Protein AF-A0A2H6ISW7-F1 (afdb_monomer)

Secondary structure (DSSP, 8-state):
-HHHHHHHHHHHHHHHHHHHHHTPPPPPPP-STTTTT---HHHHHHHHSTTSTTPPPTTS-S---GGGT-

Solvent-accessible surface area (backbone atoms only — not comparable to full-atom values): 4496 Å² total; per-residue (Å²): 106,75,68,57,54,52,50,52,49,51,67,52,49,54,58,51,52,53,51,58,62,66,65,64,84,63,70,66,65,65,95,42,88,88,52,56,87,72,84,54,63,72,66,52,39,77,40,40,22,93,90,35,97,57,34,65,61,95,81,58,68,101,64,83,60,52,84,84,64,55

Structure (mmCIF, N/CA/C/O backbone):
data_AF-A0A2H6ISW7-F1
#
_entry.id   AF-A0A2H6ISW7-F1
#
loop_
_atom_site.group_PDB
_atom_site.id
_atom_site.type_symbol
_atom_site.label_atom_id
_atom_site.label_alt_id
_atom_site.label_comp_id
_atom_site.label_asym_id
_atom_site.label_entity_id
_atom_site.label_seq_id
_atom_site.pdbx_PDB_ins_code
_atom_site.Cartn_x
_atom_site.Cartn_y
_atom_site.Cartn_z
_atom_site.occupancy
_atom_site.B_iso_or_equiv
_atom_site.auth_seq_id
_atom_site.auth_comp_id
_atom_site.auth_asym_id
_atom_site.auth_atom_id
_atom_site.pdbx_PDB_model_num
ATOM 1 N N . MET A 1 1 ? -30.895 1.319 31.090 1.00 69.62 1 MET A N 1
ATOM 2 C CA . MET A 1 1 ? -29.476 1.542 31.448 1.00 69.62 1 MET A CA 1
ATOM 3 C C . MET A 1 1 ? -28.520 0.460 30.947 1.00 69.62 1 MET A C 1
ATOM 5 O O . MET A 1 1 ? -27.698 0.793 30.113 1.00 69.62 1 MET A O 1
ATOM 9 N N . LYS A 1 2 ? -28.616 -0.824 31.349 1.00 81.75 2 LYS A N 1
ATOM 10 C CA . LYS A 1 2 ? -27.662 -1.876 30.896 1.00 81.75 2 LYS A CA 1
ATOM 11 C C . LYS A 1 2 ? -27.499 -1.968 29.366 1.00 81.75 2 LYS A C 1
ATOM 13 O O . LYS A 1 2 ? -26.381 -2.003 28.872 1.00 81.75 2 LYS A O 1
ATOM 18 N N . LYS A 1 3 ? -28.607 -1.917 28.614 1.00 89.62 3 LYS A N 1
ATOM 19 C CA . LYS A 1 3 ? -28.584 -1.894 27.138 1.00 89.62 3 LYS A CA 1
ATOM 20 C C . LYS A 1 3 ? -27.930 -0.625 26.567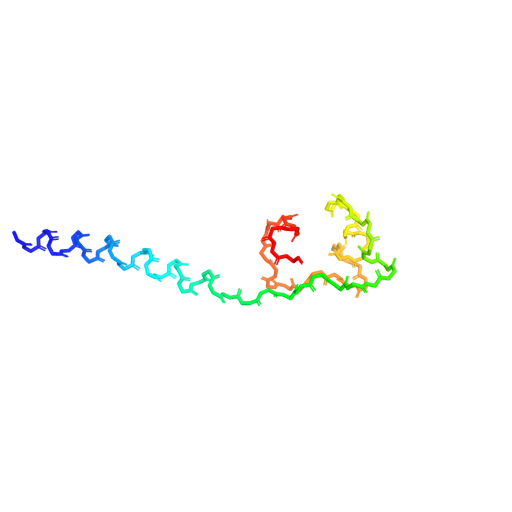 1.00 89.62 3 LYS A C 1
ATOM 22 O O . LYS A 1 3 ? -27.194 -0.713 25.601 1.00 89.62 3 LYS A O 1
ATOM 27 N N . GLN A 1 4 ? -28.153 0.537 27.186 1.00 93.44 4 GLN A N 1
ATOM 28 C CA . GLN A 1 4 ? -27.556 1.812 26.755 1.00 93.44 4 GLN A CA 1
ATOM 29 C C . GLN A 1 4 ? -26.038 1.821 26.965 1.00 93.44 4 GLN A C 1
ATOM 31 O O . GLN A 1 4 ? -25.314 2.273 26.090 1.00 93.44 4 GLN A O 1
ATOM 36 N N . ILE A 1 5 ? -25.564 1.259 28.082 1.00 94.00 5 ILE A N 1
ATOM 37 C CA . ILE A 1 5 ? -24.131 1.085 28.356 1.00 94.00 5 ILE A CA 1
ATOM 38 C C . ILE A 1 5 ? -23.499 0.144 27.323 1.00 94.00 5 ILE A C 1
ATOM 40 O O . ILE A 1 5 ? -22.432 0.448 26.803 1.00 94.00 5 ILE A O 1
ATOM 44 N N . LEU A 1 6 ? -24.174 -0.958 26.976 1.00 94.12 6 LEU A N 1
ATOM 45 C CA . LEU A 1 6 ? -23.702 -1.886 25.942 1.00 94.12 6 LEU A CA 1
ATOM 46 C C . LEU A 1 6 ? -23.588 -1.206 24.567 1.00 94.12 6 LEU A C 1
ATOM 48 O O . LEU A 1 6 ? -22.568 -1.351 23.900 1.00 94.12 6 LEU A O 1
ATOM 52 N N . TYR A 1 7 ? -24.608 -0.447 24.150 1.00 94.25 7 TYR A N 1
ATOM 53 C CA . TYR A 1 7 ? -24.566 0.277 22.876 1.00 94.25 7 TYR A CA 1
ATOM 54 C C . TYR A 1 7 ? -23.468 1.334 22.858 1.00 94.25 7 TYR A C 1
ATOM 56 O O . TYR A 1 7 ? -22.736 1.432 21.879 1.00 94.25 7 TYR A O 1
ATOM 64 N N . PHE A 1 8 ? -23.324 2.088 23.947 1.00 95.12 8 PHE A N 1
ATOM 65 C CA . PHE A 1 8 ? -22.262 3.077 24.077 1.00 95.12 8 PHE A CA 1
ATOM 66 C C . PHE A 1 8 ? -20.876 2.428 23.981 1.00 95.12 8 PHE A C 1
ATOM 68 O O . PHE A 1 8 ? -20.033 2.898 23.223 1.00 95.12 8 PHE A O 1
ATOM 75 N N . ALA A 1 9 ? -20.668 1.300 24.668 1.00 95.25 9 ALA A N 1
ATOM 76 C CA . ALA A 1 9 ? -19.427 0.541 24.573 1.00 95.25 9 ALA A CA 1
ATOM 77 C C . ALA A 1 9 ? -19.144 0.104 23.129 1.00 95.25 9 ALA A C 1
ATOM 79 O O . ALA A 1 9 ? -18.056 0.352 22.631 1.00 95.25 9 ALA A O 1
ATOM 80 N N . LEU A 1 10 ? -20.128 -0.454 22.415 1.00 94.00 10 LEU A N 1
ATOM 81 C CA . LEU A 1 10 ? -19.954 -0.862 21.017 1.00 94.00 10 LEU A CA 1
ATOM 82 C C . LEU A 1 10 ? -19.577 0.323 20.108 1.00 94.00 10 LEU A C 1
ATOM 84 O O . LEU A 1 10 ? -18.649 0.217 19.307 1.00 94.00 10 LEU A O 1
ATOM 88 N N . ILE A 1 11 ? -20.277 1.453 20.263 1.00 95.69 11 ILE A N 1
ATOM 89 C CA . ILE A 1 11 ? -20.055 2.677 19.481 1.00 95.69 11 ILE A CA 1
ATOM 90 C C . ILE A 1 11 ? -18.658 3.249 19.725 1.00 95.69 11 ILE A C 1
ATOM 92 O O . ILE A 1 11 ? -18.079 3.802 18.801 1.00 95.69 11 ILE A O 1
ATOM 96 N N . CYS A 1 12 ? -18.098 3.119 20.927 1.00 96.31 12 CYS A N 1
ATOM 97 C CA . CYS A 1 12 ? -16.738 3.578 21.206 1.00 96.31 12 CYS A CA 1
ATOM 98 C C . CYS A 1 12 ? -15.675 2.552 20.793 1.00 96.31 12 CYS A C 1
ATOM 100 O O . CYS A 1 12 ? -14.646 2.918 20.230 1.00 96.31 12 CYS A O 1
ATOM 102 N N . THR A 1 13 ? -15.908 1.267 21.061 1.00 96.81 13 THR A N 1
ATOM 103 C CA . THR A 1 13 ? -14.911 0.213 20.854 1.00 96.81 13 THR A CA 1
ATOM 104 C C . THR A 1 13 ? -14.650 -0.043 19.376 1.00 96.81 13 THR A C 1
ATOM 106 O O . THR A 1 13 ? -13.492 -0.177 18.993 1.00 96.81 13 THR A O 1
ATOM 109 N N . VAL A 1 14 ? -15.684 -0.076 18.528 1.00 95.06 14 VAL A N 1
ATOM 110 C CA . VAL A 1 14 ? -15.496 -0.372 17.098 1.00 95.06 14 VAL A CA 1
ATOM 111 C C . VAL A 1 14 ? -14.633 0.695 16.402 1.00 95.06 14 VAL A C 1
ATOM 113 O O . VAL A 1 14 ? -13.616 0.319 15.819 1.00 95.06 14 VAL A O 1
ATOM 116 N N . PRO A 1 15 ? -14.924 2.010 16.496 1.00 95.56 15 PRO A N 1
ATOM 117 C CA . PRO A 1 15 ? -14.072 3.042 15.909 1.00 95.56 15 PRO A CA 1
ATOM 118 C C . PRO A 1 15 ? -12.677 3.092 16.527 1.00 95.56 15 PRO A C 1
ATOM 120 O O . PRO A 1 15 ? -11.718 3.336 15.806 1.00 95.56 15 PRO A O 1
ATOM 123 N N . ALA A 1 16 ? -12.542 2.832 17.833 1.00 96.31 16 ALA A N 1
ATOM 124 C CA . ALA A 1 16 ? -11.234 2.790 18.482 1.00 96.31 16 ALA A CA 1
ATOM 125 C C . ALA A 1 16 ? -10.352 1.666 17.915 1.00 96.31 16 ALA A C 1
ATOM 127 O O . ALA A 1 16 ? -9.187 1.905 17.607 1.00 96.31 16 ALA A O 1
ATOM 128 N N . ILE A 1 17 ? -10.908 0.465 17.717 1.00 95.44 17 ILE A N 1
ATOM 129 C CA . ILE A 1 17 ? -10.190 -0.653 17.087 1.00 95.44 17 ILE A CA 1
ATOM 130 C C . ILE A 1 17 ? -9.822 -0.304 15.642 1.00 95.44 17 ILE A C 1
ATOM 132 O O . ILE A 1 17 ? -8.670 -0.470 15.254 1.00 95.44 17 ILE A O 1
ATOM 136 N N . LEU A 1 18 ? -10.770 0.218 14.856 1.00 91.50 18 LEU A N 1
ATOM 137 C CA . LEU A 1 18 ? -10.512 0.608 13.465 1.00 91.50 18 LEU A CA 1
ATOM 138 C C . LEU A 1 18 ? -9.431 1.692 13.360 1.00 91.50 18 LEU A C 1
ATOM 140 O O . LEU A 1 18 ? -8.573 1.611 12.487 1.00 91.50 18 LEU A O 1
ATOM 144 N N . TYR A 1 19 ? -9.437 2.669 14.269 1.00 91.31 19 TYR A N 1
ATOM 145 C CA . TYR A 1 19 ? -8.406 3.698 14.339 1.00 91.31 19 TYR A CA 1
ATOM 146 C C . TYR A 1 19 ? -7.031 3.092 14.627 1.00 91.31 19 TYR A C 1
ATOM 148 O O . TYR A 1 19 ? -6.083 3.392 13.911 1.00 91.31 19 TYR A O 1
ATOM 156 N N . ILE A 1 20 ? -6.921 2.195 15.612 1.00 91.56 20 ILE A N 1
ATOM 157 C CA . ILE A 1 20 ? -5.651 1.522 15.929 1.00 91.56 20 ILE A CA 1
ATOM 158 C C . ILE A 1 20 ? -5.125 0.741 14.720 1.00 91.56 20 ILE A C 1
ATOM 160 O O . ILE A 1 20 ? -3.946 0.858 14.401 1.00 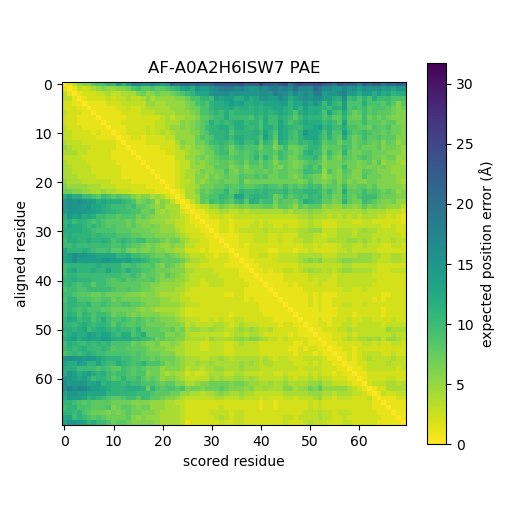91.56 20 ILE A O 1
ATOM 164 N N . LEU A 1 21 ? -5.988 0.001 14.018 1.00 84.88 21 LEU A N 1
ATOM 165 C CA . LEU A 1 21 ? -5.600 -0.724 12.803 1.00 84.88 21 LEU A CA 1
ATOM 166 C C . LEU A 1 21 ? -5.156 0.226 11.681 1.00 84.88 21 LEU A C 1
ATOM 168 O O . LEU A 1 21 ? -4.244 -0.093 10.931 1.00 84.88 21 LEU A O 1
ATOM 172 N N . SER A 1 22 ? -5.749 1.419 11.585 1.00 82.00 22 SER A N 1
ATOM 173 C CA . SER A 1 22 ? -5.354 2.416 10.580 1.00 82.00 22 SER A CA 1
ATOM 174 C C . SER A 1 22 ? -3.990 3.073 10.830 1.00 82.00 22 SER A C 1
ATOM 176 O O . SER A 1 22 ? -3.468 3.726 9.934 1.00 82.00 22 SER A O 1
ATOM 178 N N . LEU A 1 23 ? -3.405 2.917 12.026 1.00 81.75 23 LEU A N 1
ATOM 179 C CA . LEU A 1 23 ? -2.073 3.446 12.350 1.00 81.75 23 LEU A CA 1
ATOM 180 C C . LEU A 1 23 ? -0.926 2.585 11.803 1.00 81.75 23 LEU A C 1
ATOM 182 O O . LEU A 1 23 ? 0.242 2.939 11.991 1.00 81.75 23 LEU A O 1
ATOM 186 N N . GLU A 1 24 ? -1.232 1.449 11.176 1.00 75.88 24 GLU A N 1
ATOM 187 C CA . GLU A 1 24 ? -0.232 0.569 10.587 1.00 75.88 24 GLU A CA 1
ATOM 188 C C . GLU A 1 24 ? 0.574 1.317 9.516 1.00 75.88 24 GLU A C 1
ATOM 190 O O . GLU A 1 24 ? 0.029 1.913 8.585 1.00 75.88 24 GLU A O 1
ATOM 195 N N . LYS A 1 25 ? 1.900 1.356 9.698 1.00 74.75 25 LYS A N 1
ATOM 196 C CA . LYS A 1 25 ? 2.788 2.126 8.828 1.00 74.75 25 LYS A CA 1
ATOM 197 C C . LYS A 1 25 ? 3.050 1.361 7.542 1.00 74.75 25 LYS A C 1
ATOM 199 O O . LYS A 1 25 ? 3.677 0.306 7.555 1.00 74.75 25 LYS A O 1
ATOM 204 N N . VAL A 1 26 ? 2.630 1.961 6.444 1.00 83.12 26 VAL A N 1
ATOM 205 C CA .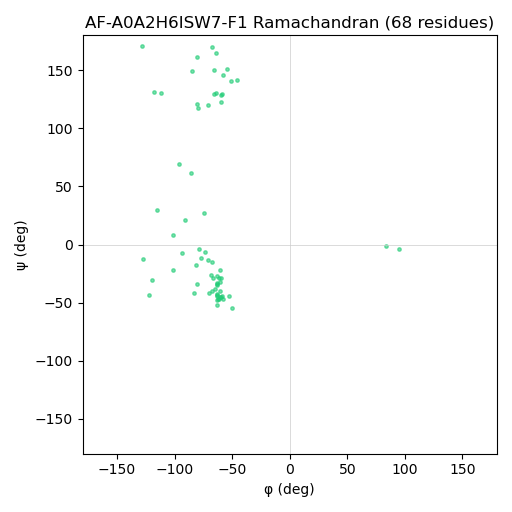 VAL A 1 26 ? 2.938 1.539 5.081 1.00 83.12 26 VAL A CA 1
ATOM 206 C C . VAL A 1 26 ? 4.278 2.118 4.633 1.00 83.12 26 VAL A C 1
ATOM 208 O O . VAL A 1 26 ? 4.716 3.170 5.106 1.00 83.12 26 VAL A O 1
ATOM 211 N N . ILE A 1 27 ? 4.969 1.380 3.766 1.00 86.62 27 ILE A N 1
ATOM 212 C CA . ILE A 1 27 ? 6.278 1.774 3.234 1.00 86.62 27 ILE A CA 1
ATOM 213 C C . ILE A 1 27 ? 6.029 2.774 2.099 1.00 86.62 27 ILE A C 1
ATOM 215 O O . ILE A 1 27 ? 5.352 2.399 1.151 1.00 86.62 27 ILE A O 1
ATOM 219 N N . PRO A 1 28 ? 6.536 4.013 2.154 1.00 88.88 28 PRO A N 1
ATOM 220 C CA . PRO A 1 28 ? 6.305 4.974 1.081 1.00 88.88 28 PRO A CA 1
ATOM 221 C C . PRO A 1 28 ? 6.971 4.521 -0.222 1.00 88.88 28 PRO A C 1
ATOM 223 O O . PRO A 1 28 ? 8.031 3.889 -0.195 1.00 88.88 28 PRO A O 1
ATOM 226 N N . THR A 1 29 ? 6.378 4.900 -1.351 1.00 91.69 29 THR A N 1
ATOM 227 C CA . THR A 1 29 ? 6.972 4.688 -2.673 1.00 91.69 29 THR A CA 1
ATOM 228 C C . THR A 1 29 ? 8.343 5.383 -2.756 1.00 91.69 29 THR A C 1
ATOM 230 O O . THR A 1 29 ? 8.447 6.564 -2.399 1.00 91.69 29 THR A O 1
ATOM 233 N N . PRO A 1 30 ? 9.413 4.688 -3.194 1.00 92.62 30 PRO A N 1
ATOM 234 C CA . PRO A 1 30 ? 10.735 5.288 -3.339 1.00 92.62 30 PRO A CA 1
ATOM 235 C C . PRO A 1 30 ? 10.735 6.491 -4.286 1.00 92.62 30 PRO A C 1
ATOM 237 O O . PRO A 1 30 ? 10.023 6.521 -5.286 1.00 92.62 30 PRO A O 1
ATOM 240 N N . VAL A 1 31 ? 11.580 7.482 -4.000 1.00 92.19 31 VAL A N 1
ATOM 241 C CA . VAL A 1 31 ? 11.780 8.645 -4.879 1.00 92.19 31 VAL A CA 1
ATOM 242 C C . VAL A 1 31 ? 13.007 8.390 -5.756 1.00 92.19 31 VAL A C 1
ATOM 244 O O . VAL A 1 31 ? 14.062 8.990 -5.556 1.00 92.19 31 VAL A O 1
ATOM 247 N N . ASP A 1 32 ? 12.888 7.443 -6.685 1.00 95.06 32 ASP A N 1
ATOM 248 C CA . ASP A 1 32 ? 13.949 7.060 -7.624 1.00 95.06 32 ASP A CA 1
ATOM 249 C C . ASP A 1 32 ? 13.462 7.060 -9.080 1.00 95.06 32 ASP A C 1
ATOM 251 O O . ASP A 1 32 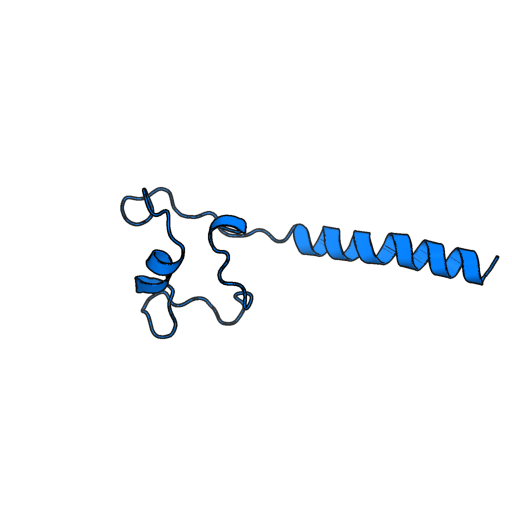? 12.273 7.206 -9.357 1.00 95.06 32 ASP A O 1
ATOM 255 N N . GLU A 1 33 ? 14.389 6.906 -10.027 1.00 96.25 33 GLU A N 1
ATOM 256 C CA . GLU A 1 33 ? 14.090 6.955 -11.466 1.00 96.25 33 GLU A CA 1
ATOM 257 C C . GLU A 1 33 ? 13.100 5.877 -11.934 1.00 96.25 33 GLU A C 1
ATOM 259 O O . GLU A 1 33 ? 12.462 6.058 -12.966 1.00 96.25 33 GLU A O 1
ATOM 264 N N . THR A 1 34 ? 12.953 4.778 -11.186 1.00 95.06 34 THR A N 1
ATOM 265 C CA . THR A 1 34 ? 12.041 3.677 -11.534 1.00 95.06 34 THR A CA 1
ATOM 266 C C . THR A 1 34 ? 10.606 4.001 -11.132 1.00 95.06 34 THR A C 1
ATOM 268 O O . THR A 1 34 ? 9.673 3.605 -11.821 1.00 95.06 34 THR A O 1
ATOM 271 N N . HIS A 1 35 ? 10.420 4.731 -10.030 1.00 95.56 35 HIS A N 1
ATOM 272 C CA . HIS A 1 35 ? 9.101 5.021 -9.460 1.00 95.56 35 HIS A CA 1
ATOM 273 C C . HIS A 1 35 ? 8.587 6.430 -9.789 1.00 95.56 35 HIS A C 1
ATOM 275 O O . HIS A 1 35 ? 7.381 6.689 -9.747 1.00 95.56 35 HIS A O 1
ATOM 281 N N . ILE A 1 36 ? 9.483 7.362 -10.122 1.00 93.44 36 ILE A N 1
ATOM 282 C CA . ILE A 1 36 ? 9.118 8.733 -10.481 1.00 93.44 36 ILE A CA 1
ATOM 283 C C . ILE A 1 36 ? 8.277 8.745 -11.763 1.00 93.44 36 ILE A C 1
ATOM 285 O O . ILE A 1 36 ? 8.651 8.192 -12.793 1.00 93.44 36 ILE A O 1
ATOM 289 N N . GLY A 1 37 ? 7.149 9.455 -11.714 1.00 90.75 37 GLY A N 1
ATOM 290 C CA . GLY A 1 37 ? 6.287 9.677 -12.878 1.00 90.75 37 GLY A CA 1
ATOM 291 C C . GLY A 1 37 ? 5.294 8.550 -13.166 1.00 90.75 37 GLY A C 1
ATOM 292 O O . GLY A 1 37 ? 4.487 8.696 -14.085 1.00 90.75 37 GLY A O 1
ATOM 293 N N . ILE A 1 38 ? 5.293 7.470 -12.376 1.00 93.50 38 ILE A N 1
ATOM 294 C CA . ILE A 1 38 ? 4.225 6.471 -12.420 1.00 93.50 38 ILE A CA 1
ATOM 295 C C . ILE A 1 38 ? 2.928 7.120 -11.930 1.00 93.50 38 ILE A C 1
ATOM 297 O O . ILE A 1 38 ? 2.891 7.757 -10.877 1.00 93.50 38 ILE A O 1
ATOM 301 N N . THR A 1 39 ? 1.862 6.970 -12.714 1.00 92.06 39 THR A N 1
ATOM 302 C CA . THR A 1 39 ? 0.543 7.550 -12.401 1.00 92.06 39 THR A CA 1
ATOM 303 C C . THR A 1 39 ? -0.588 6.529 -12.447 1.00 92.06 39 THR A C 1
ATOM 305 O O . THR A 1 39 ? -1.668 6.807 -11.933 1.00 92.06 39 THR A O 1
ATOM 308 N N . GLU A 1 40 ? -0.334 5.336 -12.987 1.00 93.94 40 GLU A N 1
ATOM 309 C CA . GLU A 1 40 ? -1.321 4.270 -13.124 1.00 93.94 40 GLU A CA 1
ATOM 310 C C . GLU A 1 40 ? -0.891 3.037 -12.320 1.00 93.94 40 GLU A C 1
ATOM 312 O O . GLU A 1 40 ? 0.233 2.552 -12.456 1.00 93.94 40 GLU A O 1
ATOM 317 N N . GLU A 1 41 ? -1.802 2.486 -11.513 1.00 93.19 41 GLU A N 1
ATOM 318 C CA . GLU A 1 41 ? -1.521 1.340 -10.625 1.00 93.19 41 GLU A CA 1
ATOM 319 C C . GLU A 1 41 ? -1.102 0.087 -11.409 1.00 93.19 41 GLU A C 1
ATOM 321 O O . GLU A 1 41 ? -0.310 -0.719 -10.927 1.00 93.19 41 GLU A O 1
ATOM 326 N N . VAL A 1 42 ? -1.576 -0.051 -12.654 1.00 94.31 42 VAL A N 1
ATOM 327 C CA . VAL A 1 42 ? -1.224 -1.183 -13.523 1.00 94.31 42 VAL A CA 1
ATOM 328 C C . VAL A 1 42 ? 0.279 -1.266 -13.796 1.00 94.31 42 VAL A C 1
ATOM 330 O O . VAL A 1 42 ? 0.811 -2.366 -13.883 1.00 94.31 42 VAL A O 1
ATOM 333 N N . GLN A 1 43 ? 0.975 -0.126 -13.852 1.00 94.94 43 GLN A N 1
ATOM 334 C CA . GLN A 1 43 ? 2.420 -0.070 -14.095 1.00 94.94 43 GLN A CA 1
ATOM 335 C C . GLN A 1 43 ? 3.214 -0.640 -12.912 1.00 94.94 43 GLN A C 1
ATOM 337 O O . GLN A 1 43 ? 4.313 -1.154 -13.085 1.00 94.94 43 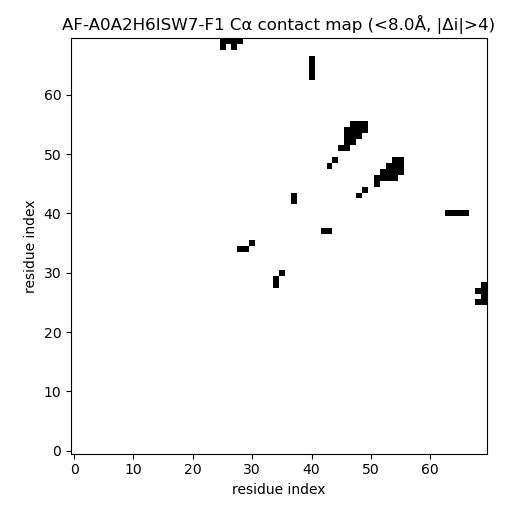GLN A O 1
ATOM 342 N N . CYS A 1 44 ? 2.659 -0.594 -11.696 1.00 94.50 44 CYS A N 1
ATOM 343 C CA . CYS A 1 44 ? 3.293 -1.204 -10.531 1.00 94.50 44 CYS A CA 1
ATOM 344 C C . CYS A 1 44 ? 3.342 -2.733 -10.658 1.00 94.50 44 CYS A C 1
ATOM 346 O O . CYS A 1 44 ? 4.243 -3.369 -10.111 1.00 94.50 44 CYS A O 1
ATOM 348 N N . PHE A 1 45 ? 2.386 -3.340 -11.369 1.00 95.06 45 PHE A N 1
ATOM 349 C CA . PHE A 1 45 ? 2.286 -4.794 -11.487 1.00 95.06 45 PHE A CA 1
ATOM 350 C C . PHE A 1 45 ? 3.294 -5.408 -12.452 1.00 95.06 45 PHE A C 1
ATOM 352 O O . PHE A 1 45 ? 3.494 -6.615 -12.377 1.00 95.06 45 PHE A O 1
ATOM 359 N N . ASP A 1 46 ? 3.986 -4.601 -13.255 1.00 95.25 46 ASP A 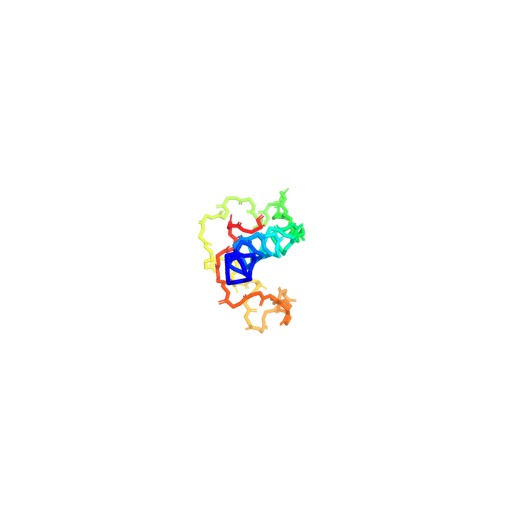N 1
ATOM 360 C CA . ASP A 1 46 ? 5.076 -5.079 -14.110 1.00 95.25 46 ASP A CA 1
ATOM 361 C C . ASP A 1 46 ? 6.249 -5.640 -13.283 1.00 95.25 46 ASP A C 1
ATOM 363 O O . ASP A 1 46 ? 6.956 -6.527 -13.743 1.00 95.25 46 ASP A O 1
ATOM 367 N N . CYS A 1 47 ? 6.426 -5.164 -12.041 1.00 95.75 47 CYS A N 1
ATOM 368 C CA . CYS A 1 47 ? 7.447 -5.662 -11.108 1.00 95.75 47 CYS A CA 1
ATOM 369 C C . CYS A 1 47 ? 6.855 -6.239 -9.811 1.00 95.75 47 CYS A C 1
ATOM 371 O O . CYS A 1 47 ? 7.440 -7.136 -9.206 1.00 95.75 47 CYS A O 1
ATOM 373 N N . HIS A 1 48 ? 5.708 -5.723 -9.353 1.00 94.88 48 HIS A N 1
ATOM 374 C CA . HIS A 1 48 ? 5.042 -6.147 -8.113 1.00 94.88 48 HIS A CA 1
ATOM 375 C C . HIS A 1 48 ? 3.842 -7.087 -8.353 1.00 94.88 48 HIS A C 1
ATOM 377 O O . HIS A 1 48 ? 3.082 -7.407 -7.426 1.00 94.88 48 HIS A O 1
ATOM 383 N N . GLY A 1 49 ? 3.657 -7.538 -9.596 1.00 93.69 49 GLY A N 1
ATOM 384 C CA . GLY A 1 49 ? 2.649 -8.510 -10.006 1.00 93.69 49 GLY A CA 1
ATOM 385 C C . GLY A 1 49 ? 2.898 -9.913 -9.455 1.00 93.69 49 GLY A C 1
ATOM 386 O O . GLY A 1 49 ? 3.932 -10.217 -8.862 1.00 93.69 49 GLY A O 1
ATOM 387 N N . ALA A 1 50 ? 1.913 -10.796 -9.616 1.00 92.62 50 ALA A N 1
ATOM 388 C CA . ALA A 1 50 ? 2.050 -12.178 -9.174 1.00 92.62 50 ALA A CA 1
ATOM 389 C C . ALA A 1 50 ? 3.035 -12.934 -10.080 1.00 92.62 50 ALA A C 1
ATOM 391 O O . ALA A 1 50 ? 2.772 -13.092 -11.267 1.00 92.62 50 ALA A O 1
ATOM 392 N N . GLY A 1 51 ? 4.119 -13.452 -9.497 1.00 9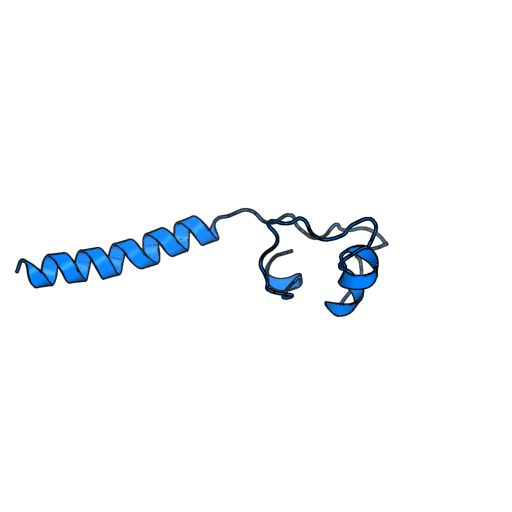2.31 51 GLY A N 1
ATOM 393 C CA . GLY A 1 51 ? 5.153 -14.192 -10.230 1.00 92.31 51 GLY A CA 1
ATOM 394 C C . GLY A 1 51 ? 6.346 -13.346 -10.677 1.00 92.31 51 GLY A C 1
ATOM 395 O O . GLY A 1 51 ? 7.304 -13.919 -11.183 1.00 92.31 51 GLY A O 1
ATOM 396 N N . GLU A 1 52 ? 6.308 -12.036 -10.434 1.00 95.38 52 GLU A N 1
ATOM 397 C CA . GLU A 1 52 ? 7.417 -11.126 -10.717 1.00 95.38 52 GLU A CA 1
ATOM 398 C C . GLU A 1 52 ? 8.501 -11.167 -9.631 1.00 95.38 52 GLU A C 1
ATOM 400 O O . GLU A 1 52 ? 8.256 -11.571 -8.487 1.00 95.38 52 GLU A O 1
ATOM 405 N N . ASP A 1 53 ? 9.698 -10.691 -9.973 1.00 92.19 53 ASP A N 1
ATOM 406 C CA . ASP A 1 53 ? 10.874 -10.706 -9.092 1.00 92.19 53 ASP A CA 1
ATOM 407 C C . ASP A 1 53 ? 10.664 -9.922 -7.784 1.00 92.19 53 ASP A C 1
ATOM 409 O O . ASP A 1 53 ? 11.226 -10.273 -6.743 1.00 92.19 53 ASP A O 1
ATOM 413 N N . TYR A 1 54 ? 9.812 -8.892 -7.816 1.00 93.44 54 TYR A N 1
ATOM 414 C CA . TYR A 1 54 ? 9.451 -8.070 -6.659 1.00 93.44 54 TYR A CA 1
ATOM 415 C C . TYR A 1 54 ? 7.970 -8.202 -6.294 1.00 93.44 54 TYR A C 1
ATOM 417 O O . TYR A 1 54 ? 7.379 -7.270 -5.744 1.00 93.44 54 TYR A O 1
ATOM 425 N N . ALA A 1 55 ? 7.361 -9.359 -6.573 1.00 94.88 55 ALA A N 1
ATOM 426 C CA . ALA A 1 55 ? 5.965 -9.632 -6.255 1.00 94.88 55 ALA A CA 1
ATOM 427 C C . ALA A 1 55 ? 5.589 -9.210 -4.824 1.00 94.88 55 ALA A C 1
ATOM 429 O O . ALA A 1 55 ? 6.340 -9.404 -3.861 1.00 94.88 55 ALA A O 1
ATOM 430 N N . ARG A 1 56 ? 4.377 -8.664 -4.681 1.00 92.31 56 ARG A N 1
ATOM 431 C CA . ARG A 1 56 ? 3.804 -8.314 -3.375 1.00 92.31 56 ARG A CA 1
ATOM 432 C C . ARG A 1 56 ? 3.887 -9.493 -2.407 1.00 92.31 56 ARG A C 1
ATOM 434 O O . ARG A 1 56 ? 3.664 -10.648 -2.776 1.00 92.31 56 ARG A O 1
ATOM 441 N N . ASN A 1 57 ? 4.186 -9.190 -1.145 1.00 89.25 57 ASN A N 1
ATOM 442 C CA . ASN A 1 57 ? 4.244 -10.214 -0.110 1.00 89.25 57 ASN A CA 1
ATOM 443 C C . ASN A 1 57 ? 2.856 -10.857 0.118 1.00 89.25 57 ASN A C 1
ATOM 445 O O . ASN A 1 57 ? 1.820 -10.335 -0.292 1.00 89.25 57 ASN A O 1
ATOM 449 N N . LYS A 1 58 ? 2.829 -12.002 0.808 1.00 89.94 58 LYS A N 1
ATOM 450 C CA . LYS A 1 58 ? 1.587 -12.755 1.074 1.00 89.94 58 LYS A CA 1
ATOM 451 C C . LYS A 1 58 ? 0.613 -12.038 2.014 1.00 89.94 58 LYS A C 1
ATOM 453 O O . LYS A 1 58 ? -0.536 -12.452 2.122 1.00 89.94 58 LYS A O 1
ATOM 458 N N . GLU A 1 59 ? 1.092 -11.021 2.718 1.00 88.56 59 GLU A N 1
ATOM 459 C CA . GLU A 1 59 ? 0.332 -10.233 3.688 1.00 88.56 59 GLU A CA 1
ATOM 460 C C . GLU A 1 59 ? -0.276 -8.980 3.045 1.00 88.56 59 GLU A C 1
ATOM 462 O O . GLU A 1 59 ? -1.084 -8.300 3.676 1.00 88.56 59 GLU A O 1
ATOM 467 N N . HIS A 1 60 ? 0.069 -8.686 1.785 1.00 88.50 60 HIS A N 1
ATOM 468 C CA . HIS A 1 60 ? -0.449 -7.533 1.072 1.00 88.50 60 HIS A CA 1
ATOM 469 C C . HIS A 1 60 ? -1.979 -7.636 0.982 1.00 88.50 60 HIS A C 1
ATOM 471 O O . HIS A 1 60 ? -2.502 -8.668 0.541 1.00 88.50 60 HIS A O 1
ATOM 477 N N . PRO A 1 61 ? -2.723 -6.581 1.367 1.00 86.62 61 PRO A N 1
ATOM 478 C CA . PRO A 1 61 ? -4.175 -6.584 1.282 1.00 86.62 61 PRO A CA 1
ATOM 479 C C . PRO A 1 61 ? -4.660 -6.920 -0.137 1.00 86.62 61 PRO A C 1
ATOM 481 O O . PRO A 1 61 ? -4.006 -6.544 -1.111 1.00 86.62 61 PRO A O 1
ATOM 484 N N . PRO A 1 62 ? -5.846 -7.533 -0.301 1.00 84.06 62 PRO A N 1
ATOM 485 C CA . PRO A 1 62 ? -6.404 -7.877 -1.613 1.00 84.06 62 PRO A CA 1
ATOM 486 C C . PRO A 1 62 ? -6.953 -6.647 -2.366 1.00 84.06 62 PRO A C 1
ATOM 488 O O . PRO A 1 62 ? -7.911 -6.748 -3.127 1.00 84.06 62 PRO A O 1
ATOM 491 N N . LYS A 1 63 ? -6.411 -5.459 -2.085 1.00 85.06 63 LYS A N 1
ATOM 492 C CA . LYS A 1 63 ? -6.781 -4.191 -2.704 1.00 85.06 63 LYS A CA 1
ATOM 493 C C . LYS A 1 63 ? -5.612 -3.719 -3.548 1.00 85.06 63 LYS A C 1
ATOM 495 O O . LYS A 1 63 ? -4.503 -3.588 -3.044 1.00 85.06 63 LYS A O 1
ATOM 500 N N . ASP A 1 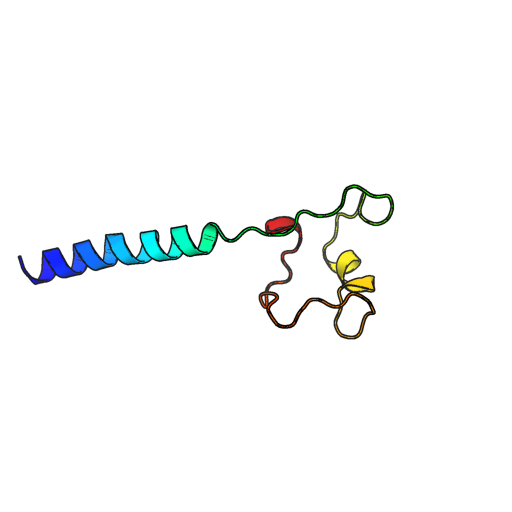64 ? -5.914 -3.364 -4.782 1.00 89.25 64 ASP A N 1
ATOM 501 C CA . ASP A 1 64 ? -4.932 -2.890 -5.755 1.00 89.25 64 ASP A CA 1
ATOM 502 C C . ASP A 1 64 ? -4.757 -1.363 -5.728 1.00 89.25 64 ASP A C 1
ATOM 504 O O . ASP A 1 64 ? -4.257 -0.783 -6.675 1.00 89.25 64 ASP A O 1
ATOM 508 N N . GLN A 1 65 ? -5.134 -0.716 -4.618 1.00 89.19 65 GLN A N 1
ATOM 509 C CA . GLN A 1 65 ? -5.120 0.741 -4.461 1.00 89.19 65 GLN A CA 1
ATOM 510 C C . GLN A 1 65 ? -3.748 1.266 -4.003 1.00 89.19 65 GLN A C 1
ATOM 512 O O . GLN A 1 65 ? -3.641 1.808 -2.898 1.00 89.19 65 GLN A O 1
ATOM 517 N N . CYS A 1 66 ? -2.704 1.049 -4.808 1.00 92.06 66 CYS A N 1
ATOM 518 C CA . CYS A 1 66 ? -1.302 1.291 -4.453 1.00 92.06 66 CYS A CA 1
ATOM 519 C C . CYS A 1 66 ? -1.079 2.694 -3.868 1.00 92.06 66 CYS A C 1
ATOM 521 O O . CYS A 1 66 ? -0.657 2.808 -2.719 1.00 92.06 66 CYS A O 1
ATOM 523 N N . PHE A 1 67 ? -1.482 3.747 -4.587 1.00 91.81 67 PHE A N 1
ATOM 524 C CA . PHE A 1 67 ? -1.223 5.148 -4.206 1.00 91.81 67 PHE A CA 1
ATOM 525 C C . PHE A 1 67 ? -2.066 5.665 -3.032 1.00 91.81 67 PHE A C 1
ATOM 527 O O . PHE A 1 67 ? -1.895 6.796 -2.579 1.00 91.81 67 PHE A O 1
ATOM 534 N N . LYS A 1 68 ? -3.033 4.879 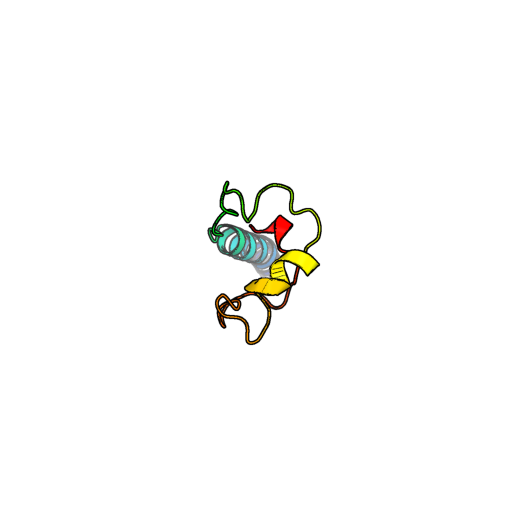-2.539 1.00 88.62 68 LYS A N 1
ATOM 535 C CA . LYS A 1 68 ? -3.768 5.231 -1.310 1.00 88.62 68 LYS A CA 1
ATOM 536 C C . LYS A 1 68 ? -2.999 4.855 -0.051 1.00 88.62 68 LYS A C 1
ATOM 538 O O . LYS A 1 68 ? -3.354 5.319 1.032 1.00 88.62 68 LYS A O 1
ATOM 543 N N . CYS A 1 69 ? -2.010 3.983 -0.194 1.00 87.56 69 CYS A N 1
ATOM 544 C CA . CYS A 1 69 ? -1.276 3.379 0.903 1.00 87.56 69 CYS A CA 1
ATOM 545 C C . CYS A 1 69 ? 0.228 3.671 0.802 1.00 87.56 69 CYS A C 1
ATOM 547 O O . CYS A 1 69 ? 0.838 4.007 1.812 1.00 87.56 69 CYS A O 1
ATOM 549 N N . HIS A 1 70 ? 0.804 3.566 -0.394 1.00 89.31 70 HIS A N 1
ATOM 550 C CA . HIS A 1 70 ? 2.229 3.732 -0.689 1.00 89.31 70 HIS A CA 1
ATOM 551 C C . HIS A 1 70 ? 2.492 5.027 -1.460 1.00 89.31 70 HIS A C 1
ATOM 553 O O . HIS A 1 70 ? 3.623 5.556 -1.331 1.00 89.31 70 HIS A O 1
#

Sequence (70 aa):
MKKQILYFALICTVPAILYILSLEKVIPTPVDETHIGITEEVQCFDCHGAGEDYARNKEHPPKDQCFKCH

Foldseek 3Di:
DVVVVVVVCVVVVVVVVVVVVVVDAFDDDDPDPQRPPDDDLVSVCVACNPPHPNHDDPPDPPDSPVVVHD

pLDDT: mean 91.02, std 5.35, range [69.62, 96.81]

Mean predicted aligned error: 5.79 Å

Radius of gyration: 18.76 Å; Cα contacts (8 Å, |Δi|>4): 31; chains: 1; bounding box: 44×24×46 Å